Protein AF-A0A352VAE8-F1 (afdb_monomer_lite)

Secondary structure (DSSP, 8-state):
---PPPPP-----SS---EEEEETTT--EEEE-STT--EE-TTSSEEEESTTT--EEEESSS-EEE------

Radius of gyration: 15.75 Å; chains: 1; bounding box: 16×54×32 Å

pLDDT: mean 78.18, std 17.19, range [45.28, 94.81]

Structure (mmCIF, N/CA/C/O backbone):
data_AF-A0A352VAE8-F1
#
_entry.id   AF-A0A352VAE8-F1
#
loop_
_atom_site.group_PDB
_atom_site.id
_atom_site.type_symbol
_atom_site.label_atom_id
_atom_site.label_alt_id
_atom_site.label_comp_id
_atom_site.label_asym_id
_atom_site.label_entity_id
_atom_site.label_seq_id
_atom_site.pdbx_PDB_ins_code
_atom_site.Cartn_x
_atom_site.Cartn_y
_atom_site.Cartn_z
_atom_site.occupancy
_atom_site.B_iso_or_equiv
_atom_site.auth_seq_id
_atom_site.auth_comp_id
_atom_site.auth_asym_id
_atom_site.auth_atom_id
_atom_site.pdbx_PDB_model_num
ATOM 1 N N . MET A 1 1 ? -2.816 -45.707 14.972 1.00 50.41 1 MET A N 1
ATOM 2 C CA . MET A 1 1 ? -1.507 -45.096 14.633 1.00 50.41 1 MET A CA 1
ATOM 3 C C . MET A 1 1 ? -1.746 -44.214 13.406 1.00 50.41 1 MET A C 1
ATOM 5 O O . MET A 1 1 ? -2.326 -44.735 12.475 1.00 50.41 1 MET A O 1
ATOM 9 N N . ASN A 1 2 ? -1.517 -42.903 13.312 1.00 46.56 2 ASN A N 1
ATOM 10 C CA . ASN A 1 2 ? -0.626 -41.969 13.995 1.00 46.56 2 ASN A CA 1
ATOM 11 C C . ASN A 1 2 ? -1.326 -40.605 14.132 1.00 46.56 2 ASN A C 1
ATOM 13 O O . ASN A 1 2 ? -1.896 -40.095 13.172 1.00 46.56 2 ASN A O 1
ATOM 17 N N . LYS A 1 3 ? -1.289 -40.025 15.336 1.00 48.41 3 LYS A N 1
ATOM 18 C CA . LYS A 1 3 ? -1.719 -38.646 15.594 1.00 48.41 3 LYS A CA 1
ATOM 19 C C . LYS A 1 3 ? -0.600 -37.720 15.117 1.00 48.41 3 LYS A C 1
ATOM 21 O O . LYS A 1 3 ? 0.462 -37.714 15.733 1.00 48.41 3 LYS A O 1
ATOM 26 N N . SER A 1 4 ? -0.820 -36.959 14.049 1.00 54.50 4 SER A N 1
ATOM 27 C CA . SER A 1 4 ? 0.115 -35.893 13.674 1.00 54.50 4 SER A CA 1
ATOM 28 C C . SER A 1 4 ? 0.067 -34.751 14.701 1.00 54.50 4 SER A C 1
ATOM 30 O O . SER A 1 4 ? -1.012 -34.435 15.218 1.00 54.50 4 SER A O 1
ATOM 32 N N . PRO A 1 5 ? 1.225 -34.167 15.051 1.00 57.44 5 PRO A N 1
ATOM 33 C CA . PRO A 1 5 ? 1.365 -33.267 16.187 1.00 57.44 5 PRO A CA 1
ATOM 34 C C . PRO A 1 5 ? 0.725 -31.902 15.917 1.00 57.44 5 PRO A C 1
ATOM 36 O O . PRO A 1 5 ? 0.866 -31.319 14.845 1.00 57.44 5 PRO A O 1
ATOM 39 N N . LYS A 1 6 ? 0.027 -31.391 16.935 1.00 55.12 6 LYS A N 1
ATOM 40 C CA . LYS A 1 6 ? -0.528 -30.035 16.980 1.00 55.12 6 LYS A CA 1
ATOM 41 C C . LYS A 1 6 ? 0.621 -29.027 16.892 1.00 55.12 6 LYS A C 1
ATOM 43 O O . LYS A 1 6 ? 1.480 -29.009 17.770 1.00 55.12 6 LYS A O 1
ATOM 48 N N . SER A 1 7 ? 0.624 -28.194 15.855 1.00 52.00 7 SER A N 1
ATOM 49 C CA . SER A 1 7 ? 1.562 -27.077 15.731 1.00 52.00 7 SER A CA 1
ATOM 50 C C . SER A 1 7 ? 1.367 -26.065 16.875 1.00 52.00 7 SER A C 1
ATOM 52 O O . SER A 1 7 ? 0.241 -25.891 17.356 1.00 52.00 7 SER A O 1
ATOM 54 N N . PRO A 1 8 ? 2.452 -25.430 17.351 1.00 56.62 8 PRO A N 1
ATOM 55 C CA . PRO A 1 8 ? 2.450 -24.644 18.575 1.00 56.62 8 PRO A CA 1
ATOM 56 C C . PRO A 1 8 ? 1.680 -23.334 18.405 1.00 56.62 8 PRO A C 1
ATOM 58 O O . PRO A 1 8 ? 1.704 -22.695 17.356 1.00 56.62 8 PRO A O 1
ATOM 61 N N . LYS A 1 9 ? 1.000 -22.948 19.486 1.00 55.72 9 LYS A N 1
ATOM 62 C CA . LYS A 1 9 ? 0.284 -21.683 19.650 1.00 55.72 9 LYS A CA 1
ATOM 63 C C . LYS A 1 9 ? 1.242 -20.523 19.366 1.00 55.72 9 LYS A C 1
ATOM 65 O O . LYS A 1 9 ? 2.206 -20.329 20.101 1.00 55.72 9 LYS A O 1
ATOM 70 N N . SER A 1 10 ? 0.983 -19.763 18.308 1.00 52.34 10 SER A N 1
ATOM 71 C CA . SER A 1 10 ? 1.705 -18.523 18.042 1.00 52.34 10 SER A CA 1
ATOM 72 C C . SER A 1 10 ? 1.161 -17.441 18.973 1.00 52.34 10 SER A C 1
ATOM 74 O O . SER A 1 10 ? 0.023 -17.002 18.820 1.00 52.34 10 SER A O 1
ATOM 76 N N . ASN A 1 11 ? 1.958 -17.034 19.958 1.00 58.91 11 ASN A N 1
ATOM 77 C CA . ASN A 1 11 ? 1.709 -15.821 20.729 1.00 58.91 11 ASN A CA 1
ATOM 78 C C . ASN A 1 11 ? 1.725 -14.635 19.753 1.00 58.91 11 ASN A C 1
ATOM 80 O O . ASN A 1 11 ? 2.788 -14.276 19.247 1.00 58.91 11 ASN A O 1
ATOM 84 N N . LYS A 1 12 ? 0.556 -14.069 19.432 1.00 52.28 12 LYS A N 1
ATOM 85 C CA . LYS A 1 12 ? 0.463 -12.892 18.560 1.00 52.28 12 LYS A CA 1
ATOM 86 C C . LYS A 1 12 ? 0.674 -11.629 19.410 1.00 52.28 12 LYS A C 1
ATOM 88 O O . LYS A 1 12 ? 0.034 -11.529 20.459 1.00 52.28 12 LYS A O 1
ATOM 93 N N . PRO A 1 13 ? 1.545 -10.688 19.007 1.00 47.41 13 PRO A N 1
ATOM 94 C CA . PRO A 1 13 ? 1.730 -9.429 19.720 1.00 47.41 13 PRO A CA 1
ATOM 95 C C . PRO A 1 13 ? 0.410 -8.653 19.766 1.00 47.41 13 PRO A C 1
ATOM 97 O O . PRO A 1 13 ? -0.309 -8.576 18.773 1.00 47.41 13 PRO A O 1
ATOM 100 N N . THR A 1 14 ? 0.094 -8.078 20.921 1.00 49.50 14 THR A N 1
ATOM 101 C CA . THR A 1 14 ? -1.115 -7.293 21.224 1.00 49.50 14 THR A CA 1
ATOM 102 C C . THR A 1 14 ? -1.130 -5.887 20.612 1.00 49.50 14 THR A C 1
ATOM 104 O O . THR A 1 14 ? -1.853 -5.021 21.088 1.00 49.50 14 THR A O 1
ATOM 107 N N . GLU A 1 15 ? -0.394 -5.650 19.531 1.00 53.12 15 GLU A N 1
ATOM 108 C CA . GLU A 1 15 ? -0.369 -4.363 18.837 1.00 53.12 15 GLU A CA 1
ATOM 109 C C . GLU A 1 15 ? -0.737 -4.608 17.373 1.00 53.12 15 GLU A C 1
ATOM 111 O O . GLU A 1 15 ? 0.011 -5.228 16.617 1.00 53.12 15 GLU A O 1
ATOM 116 N N . GLN A 1 16 ? -1.958 -4.228 16.992 1.00 54.31 16 GLN A N 1
ATOM 117 C CA . GLN A 1 16 ? -2.466 -4.424 15.635 1.00 54.31 16 GLN A CA 1
ATOM 118 C C . GLN A 1 16 ? -1.755 -3.459 14.682 1.00 54.31 16 GLN A C 1
ATOM 120 O O . GLN A 1 16 ? -2.267 -2.382 14.378 1.00 54.31 16 GLN A O 1
ATOM 125 N N . THR A 1 17 ? -0.580 -3.845 14.187 1.00 60.59 17 THR A N 1
ATOM 126 C CA . THR A 1 17 ? 0.052 -3.187 13.040 1.00 60.59 17 THR A CA 1
ATOM 127 C C . THR A 1 17 ? -0.865 -3.388 11.835 1.00 60.59 17 THR A C 1
ATOM 129 O O . THR A 1 17 ? -0.882 -4.456 11.223 1.00 60.59 17 THR A O 1
ATOM 132 N N . LYS A 1 18 ? -1.710 -2.395 11.543 1.00 75.62 18 LYS A N 1
ATOM 133 C CA . LYS A 1 18 ? -2.641 -2.456 10.413 1.00 75.62 18 LYS A CA 1
ATOM 134 C C . LYS A 1 18 ? -1.849 -2.465 9.114 1.00 75.62 18 LYS A C 1
ATOM 136 O O . LYS A 1 18 ? -0.949 -1.647 8.922 1.00 75.62 18 LYS A O 1
ATOM 141 N N . ASN A 1 19 ? -2.204 -3.376 8.216 1.00 85.25 19 ASN A N 1
ATOM 142 C CA . ASN A 1 19 ? -1.543 -3.505 6.931 1.00 85.25 19 ASN A CA 1
ATOM 143 C C . ASN A 1 19 ? -2.204 -2.561 5.915 1.00 85.25 19 ASN A C 1
ATOM 145 O O . ASN A 1 19 ? -3.013 -2.980 5.084 1.00 85.25 19 ASN A O 1
ATOM 149 N N . ILE A 1 20 ? -1.919 -1.264 6.071 1.00 89.69 20 ILE A N 1
ATOM 150 C CA . ILE A 1 20 ? -2.487 -0.179 5.265 1.00 89.69 20 ILE A CA 1
ATOM 151 C C . ILE A 1 20 ? -1.402 0.384 4.354 1.00 89.69 20 ILE A C 1
ATOM 153 O O . ILE A 1 20 ? -0.343 0.814 4.821 1.00 89.69 20 ILE A O 1
ATOM 157 N N . VAL A 1 21 ? -1.696 0.453 3.059 1.00 91.56 21 VAL A N 1
ATOM 158 C CA . VAL A 1 21 ? -0.841 1.131 2.081 1.00 91.56 21 VAL A CA 1
ATOM 159 C C . VAL A 1 21 ? -1.636 2.154 1.292 1.00 91.56 21 VAL A C 1
ATOM 161 O O . VAL A 1 21 ? -2.827 1.989 1.018 1.00 91.56 21 VAL A O 1
ATOM 164 N N . LYS A 1 22 ? -0.947 3.213 0.892 1.00 93.31 22 LYS A N 1
ATOM 165 C CA . LYS A 1 22 ? -1.446 4.212 -0.038 1.00 93.31 22 LYS A CA 1
ATOM 166 C C . LYS A 1 22 ? -0.730 4.053 -1.362 1.00 93.31 22 LYS A C 1
ATOM 168 O O . LYS A 1 22 ? 0.496 4.051 -1.429 1.00 93.31 22 LYS A O 1
ATOM 173 N N . CYS A 1 23 ? -1.497 3.950 -2.431 1.00 94.81 23 CYS A N 1
ATOM 174 C CA . CYS A 1 23 ? -0.968 4.001 -3.775 1.00 94.81 23 CYS A CA 1
ATOM 175 C C . CYS A 1 23 ? -0.729 5.458 -4.174 1.00 94.81 23 CYS A C 1
ATOM 177 O O . CYS A 1 23 ? -1.663 6.257 -4.221 1.00 94.81 23 CYS A O 1
ATOM 179 N N . LEU A 1 24 ? 0.510 5.796 -4.514 1.00 93.94 24 LEU A N 1
ATOM 180 C CA . LEU A 1 24 ? 0.883 7.133 -4.983 1.00 93.94 24 LEU A CA 1
ATOM 181 C C . LEU A 1 24 ? 0.528 7.351 -6.459 1.00 93.94 24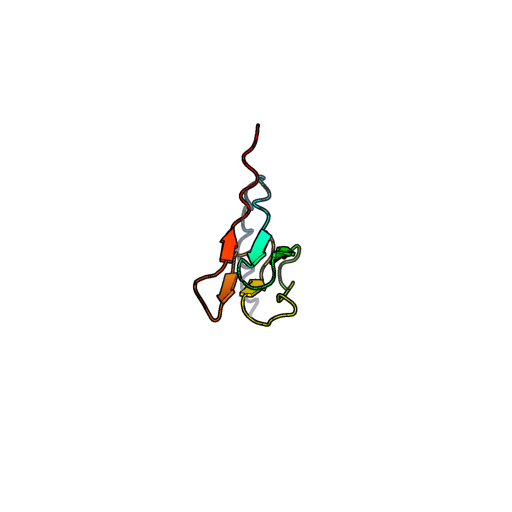 LEU A C 1
ATOM 183 O O . LEU A 1 24 ? 0.487 8.487 -6.913 1.00 93.94 24 LEU A O 1
ATOM 187 N N . LEU A 1 25 ? 0.231 6.272 -7.193 1.00 92.88 25 LEU A N 1
ATOM 188 C CA . LEU A 1 25 ? -0.191 6.342 -8.592 1.00 92.88 25 LEU A CA 1
ATOM 189 C C . LEU A 1 25 ? -1.668 6.746 -8.730 1.00 92.88 25 LEU A C 1
ATOM 191 O O . LEU A 1 25 ? -1.998 7.661 -9.473 1.00 92.88 25 LEU A O 1
ATOM 195 N N . CYS A 1 26 ? -2.558 6.047 -8.012 1.00 93.56 26 CYS A N 1
ATOM 196 C CA . CYS A 1 26 ? -4.012 6.262 -8.053 1.00 93.56 26 CYS A CA 1
ATOM 197 C C . CYS A 1 26 ? -4.520 7.177 -6.921 1.00 93.56 26 CYS A C 1
ATOM 199 O O . CYS A 1 26 ? -5.672 7.606 -6.958 1.00 93.56 26 CYS A O 1
ATOM 201 N N . GLY A 1 27 ? -3.703 7.426 -5.891 1.00 92.31 27 GLY A N 1
ATOM 202 C CA . GLY A 1 27 ? -4.107 8.115 -4.660 1.00 92.31 27 GLY A CA 1
ATOM 203 C C . GLY A 1 27 ? -4.989 7.279 -3.722 1.00 92.31 27 GLY A C 1
ATOM 204 O O . GLY A 1 27 ? -5.444 7.788 -2.702 1.00 92.31 27 GLY A O 1
ATOM 205 N N . GLU A 1 28 ? -5.256 6.013 -4.054 1.00 94.06 28 GLU A N 1
ATOM 206 C CA . GLU A 1 28 ? -6.146 5.136 -3.288 1.00 94.06 28 GLU A CA 1
ATOM 207 C C . GLU A 1 28 ? -5.441 4.518 -2.083 1.00 94.06 28 GLU A C 1
ATOM 209 O O . GLU A 1 28 ? -4.260 4.174 -2.149 1.00 94.06 28 GLU A O 1
ATOM 214 N N . ILE A 1 29 ? -6.186 4.340 -0.996 1.00 92.81 29 ILE A N 1
ATOM 215 C CA . ILE A 1 29 ? -5.717 3.684 0.222 1.00 92.81 29 ILE A CA 1
ATOM 216 C C . ILE A 1 29 ? -6.400 2.326 0.313 1.00 92.81 29 ILE A C 1
ATOM 218 O O . ILE A 1 29 ? -7.624 2.242 0.221 1.00 92.81 29 ILE A O 1
ATOM 222 N N . ILE A 1 30 ? -5.605 1.278 0.505 1.00 92.50 30 ILE A N 1
ATOM 223 C CA . ILE A 1 30 ? -6.075 -0.098 0.657 1.00 92.50 30 ILE A CA 1
ATOM 224 C C . ILE A 1 30 ? -5.588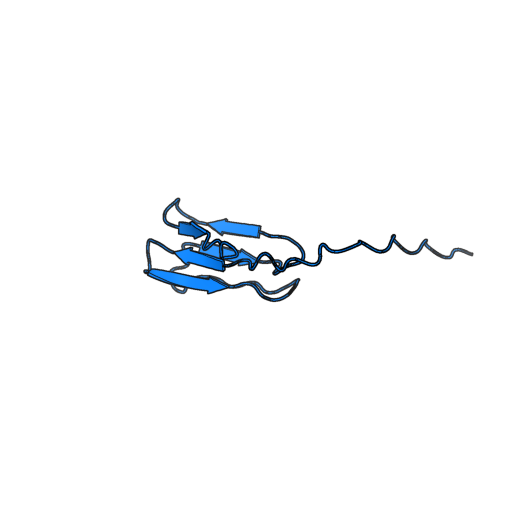 -0.661 1.996 1.00 92.50 30 ILE A C 1
ATOM 226 O O . ILE A 1 30 ? -4.485 -0.355 2.452 1.00 92.50 30 ILE A O 1
ATOM 230 N N . GLU A 1 31 ? -6.427 -1.471 2.634 1.00 91.44 31 GLU A N 1
ATOM 231 C CA . GLU A 1 31 ? -6.175 -2.073 3.945 1.00 91.44 31 GLU A CA 1
ATOM 232 C C . GLU A 1 31 ? -6.510 -3.559 3.883 1.00 91.44 31 GLU A C 1
ATOM 234 O O . GLU A 1 31 ? -7.623 -3.911 3.503 1.00 91.44 31 GLU A O 1
ATOM 239 N N . SER A 1 32 ? -5.573 -4.408 4.306 1.00 88.62 32 SER A N 1
ATOM 240 C CA . SER A 1 32 ? -5.833 -5.827 4.559 1.00 88.62 32 SER A CA 1
ATOM 241 C C . SER A 1 32 ? -6.139 -6.017 6.047 1.00 88.62 32 SER A C 1
ATOM 243 O O . SER A 1 32 ? -5.332 -5.639 6.906 1.00 88.62 32 SER A O 1
ATOM 245 N N . LYS A 1 33 ? -7.310 -6.578 6.370 1.00 85.44 33 LYS A N 1
ATOM 246 C CA . LYS A 1 33 ? -7.796 -6.771 7.752 1.00 85.44 33 LYS A CA 1
ATOM 247 C C . LYS A 1 33 ? -7.672 -8.211 8.233 1.00 85.44 33 LYS A C 1
ATOM 249 O O . LYS A 1 33 ? -7.377 -8.439 9.408 1.00 85.44 33 LYS A O 1
ATOM 254 N N . TYR A 1 34 ? -7.874 -9.185 7.346 1.00 83.06 34 TYR A N 1
ATOM 255 C CA . TYR A 1 34 ? -7.888 -10.610 7.699 1.00 83.06 34 TYR A CA 1
ATOM 256 C C . TYR A 1 34 ? -6.677 -11.367 7.146 1.00 83.06 34 TYR A C 1
ATOM 258 O O . TYR A 1 34 ? -6.010 -10.930 6.215 1.00 83.06 34 TYR A O 1
ATOM 266 N N . ARG A 1 35 ? -6.410 -12.549 7.717 1.00 79.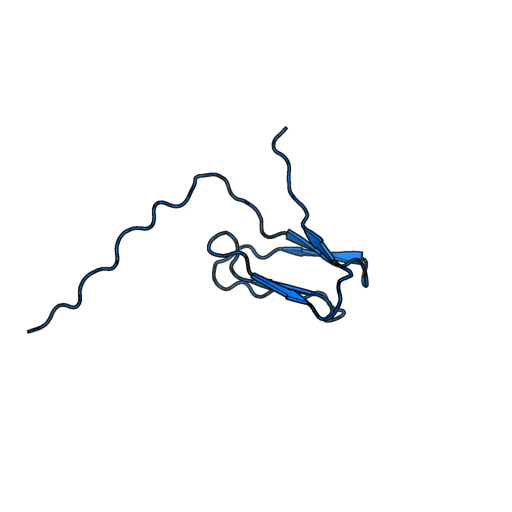06 35 ARG A N 1
ATOM 267 C CA . ARG A 1 35 ? -5.297 -13.433 7.329 1.00 79.06 35 ARG A CA 1
ATOM 268 C C . ARG A 1 35 ? -5.277 -13.790 5.838 1.00 79.06 35 ARG A C 1
ATOM 270 O O . ARG A 1 35 ? -4.216 -14.083 5.320 1.00 79.06 35 ARG A O 1
ATOM 277 N N . HIS A 1 36 ? -6.427 -13.804 5.174 1.00 81.69 36 HIS A N 1
ATOM 278 C CA . HIS A 1 36 ? -6.557 -14.100 3.745 1.00 81.69 36 HIS A CA 1
ATOM 279 C C . HIS A 1 36 ? -7.381 -13.009 3.062 1.00 81.69 36 HIS A C 1
ATOM 281 O O . HIS A 1 36 ? -8.354 -13.290 2.367 1.00 81.69 36 HIS A O 1
ATOM 287 N N . ASP A 1 37 ? -7.041 -11.759 3.366 1.00 83.88 37 ASP A N 1
ATOM 288 C CA . ASP A 1 37 ? -7.699 -10.582 2.819 1.00 83.88 37 ASP A CA 1
ATOM 289 C C . ASP A 1 37 ? -6.805 -9.937 1.766 1.00 83.88 37 ASP A C 1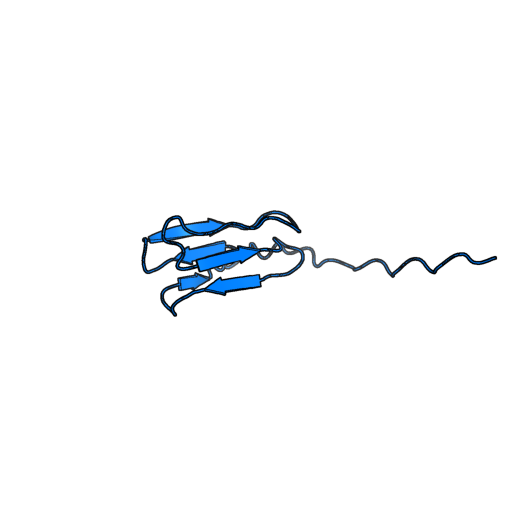
ATOM 291 O O . ASP A 1 37 ? -5.969 -9.084 2.079 1.00 83.88 37 ASP A O 1
ATOM 295 N N . PHE A 1 38 ? -6.969 -10.391 0.525 1.00 90.31 38 PHE A N 1
ATOM 296 C CA . PHE A 1 38 ? -6.257 -9.851 -0.622 1.00 90.31 38 PHE A CA 1
ATOM 297 C C . PHE A 1 38 ? -6.995 -8.620 -1.149 1.00 90.31 38 PHE A C 1
ATOM 299 O O . PHE A 1 38 ? -8.065 -8.733 -1.752 1.00 90.31 38 PHE A O 1
ATOM 306 N N . VAL A 1 39 ? -6.405 -7.443 -0.950 1.00 92.50 39 VAL A N 1
ATOM 307 C CA . VAL A 1 39 ? -6.966 -6.161 -1.388 1.00 92.50 39 VAL A CA 1
ATOM 308 C C . VAL A 1 39 ? -6.002 -5.501 -2.366 1.00 92.50 39 VAL A C 1
ATOM 310 O O . VAL A 1 39 ? -4.830 -5.320 -2.059 1.00 92.50 39 VAL A O 1
ATOM 313 N N . SER A 1 40 ? -6.480 -5.112 -3.545 1.00 94.00 40 SER A N 1
ATOM 314 C CA . SER A 1 40 ? -5.685 -4.459 -4.600 1.00 94.00 40 SER A CA 1
ATOM 315 C C . SER A 1 40 ? -6.212 -3.057 -4.920 1.00 94.00 40 SER A C 1
ATOM 317 O O . SER A 1 40 ? -7.430 -2.898 -4.977 1.00 94.00 40 SER A O 1
ATOM 319 N N . CYS A 1 41 ? -5.346 -2.057 -5.191 1.00 94.38 41 CYS A N 1
ATOM 320 C CA . CYS A 1 41 ? -5.824 -0.761 -5.725 1.00 94.38 41 CYS A CA 1
ATOM 321 C C . CYS A 1 41 ? -6.530 -1.022 -7.057 1.00 94.38 41 CYS A C 1
ATOM 323 O O . CYS A 1 41 ? -6.060 -1.820 -7.873 1.00 94.38 41 CYS A O 1
ATOM 325 N N . LYS A 1 42 ? -7.587 -0.255 -7.330 1.00 92.62 42 LYS A N 1
ATOM 326 C CA . LYS A 1 42 ? -8.286 -0.224 -8.622 1.00 92.62 42 LYS A CA 1
ATOM 327 C C . LYS A 1 42 ? -7.379 -0.051 -9.847 1.00 92.62 42 LYS A C 1
ATOM 329 O O . LYS A 1 42 ? -7.742 -0.471 -10.935 1.00 92.62 42 LYS A O 1
ATOM 334 N N . CYS A 1 43 ? -6.212 0.581 -9.694 1.00 92.81 43 CYS A N 1
ATOM 335 C CA . CYS A 1 43 ? -5.255 0.767 -10.791 1.00 92.81 43 CYS A CA 1
ATOM 336 C C . CYS A 1 43 ? -4.323 -0.433 -11.011 1.00 92.81 43 CYS A C 1
ATOM 338 O O . CYS A 1 43 ? -3.537 -0.415 -11.950 1.00 92.81 43 CYS A O 1
ATOM 340 N N . GLY A 1 44 ? -4.346 -1.435 -10.126 1.00 92.06 44 GLY A N 1
ATOM 341 C CA . GLY A 1 44 ? -3.472 -2.609 -10.192 1.00 92.06 44 GLY A CA 1
ATOM 342 C C . GLY A 1 44 ? -2.015 -2.370 -9.776 1.00 92.06 44 GLY A C 1
ATOM 343 O O . GLY A 1 44 ? -1.233 -3.315 -9.758 1.00 92.06 44 GLY A O 1
ATOM 344 N N . ASN A 1 45 ? -1.631 -1.142 -9.406 1.00 94.06 45 ASN A N 1
ATOM 345 C CA . ASN A 1 45 ? -0.240 -0.821 -9.074 1.00 94.06 45 ASN A CA 1
ATOM 346 C C . ASN A 1 45 ? 0.252 -1.445 -7.761 1.00 94.06 45 ASN A C 1
ATOM 348 O O . ASN A 1 45 ? 1.435 -1.745 -7.642 1.00 94.06 45 ASN A O 1
ATOM 352 N N . VAL A 1 46 ? -0.624 -1.596 -6.766 1.00 94.44 46 VAL A N 1
ATOM 353 C CA . VAL A 1 46 ? -0.276 -2.126 -5.440 1.00 94.44 46 VAL A CA 1
ATOM 354 C C . VAL A 1 46 ? -1.423 -2.960 -4.880 1.00 94.44 46 VAL A C 1
ATOM 356 O O . VAL A 1 46 ? -2.591 -2.642 -5.104 1.00 94.44 46 VAL A O 1
ATOM 359 N N . ALA A 1 47 ? -1.084 -4.019 -4.155 1.00 93.12 47 ALA A N 1
ATOM 360 C CA . ALA A 1 47 ? -1.990 -4.902 -3.443 1.00 93.12 47 ALA A CA 1
ATOM 361 C C . ALA A 1 47 ? -1.380 -5.334 -2.106 1.00 93.12 47 ALA A C 1
ATOM 363 O O . ALA A 1 47 ? -0.160 -5.441 -1.978 1.00 93.12 47 ALA A O 1
ATOM 364 N N . VAL A 1 48 ? -2.232 -5.598 -1.122 1.00 92.00 48 VAL A N 1
ATOM 365 C CA . VAL A 1 48 ? -1.878 -6.027 0.232 1.00 92.00 48 VAL A CA 1
ATOM 366 C C . VAL A 1 48 ? -2.606 -7.314 0.589 1.00 92.00 48 VAL A C 1
ATOM 368 O O . VAL A 1 48 ? -3.754 -7.506 0.202 1.00 92.00 48 VAL A O 1
ATOM 371 N N . ASP A 1 49 ? -1.932 -8.192 1.326 1.00 89.00 49 ASP A N 1
ATOM 372 C CA . ASP A 1 49 ? -2.494 -9.444 1.835 1.00 89.00 49 ASP A CA 1
ATOM 373 C C . ASP A 1 49 ? -1.980 -9.752 3.243 1.00 89.00 49 ASP A C 1
ATOM 375 O O . ASP A 1 49 ? -0.918 -9.270 3.660 1.00 89.00 49 ASP A O 1
ATOM 379 N N . GLY A 1 50 ? -2.739 -10.596 3.942 1.00 83.44 50 GLY A N 1
ATOM 380 C CA . GLY A 1 50 ? -2.334 -11.246 5.182 1.00 83.44 50 GLY A CA 1
ATOM 381 C C . GLY A 1 50 ? -2.640 -10.484 6.468 1.00 83.44 50 GLY A C 1
ATOM 382 O O . GLY A 1 50 ? -2.304 -10.952 7.561 1.00 83.44 50 GLY A O 1
ATOM 383 N N . GLY A 1 51 ? -3.341 -9.355 6.358 1.00 81.94 51 GLY A N 1
ATOM 384 C CA . GLY A 1 51 ? -3.897 -8.611 7.477 1.00 81.94 51 GLY A CA 1
ATOM 385 C C . GLY A 1 51 ? -2.894 -8.370 8.599 1.00 81.94 51 GLY A C 1
ATOM 386 O O . GLY A 1 51 ? -1.781 -7.903 8.372 1.00 81.94 51 GLY A O 1
ATOM 387 N N . THR A 1 52 ? -3.287 -8.730 9.822 1.00 76.19 52 THR A N 1
ATOM 388 C CA . THR A 1 52 ? -2.418 -8.658 11.011 1.00 76.19 52 THR A CA 1
ATOM 389 C C . THR A 1 52 ? -1.606 -9.937 11.252 1.00 76.19 52 THR A C 1
ATOM 391 O O . THR A 1 52 ? -0.871 -10.016 12.234 1.00 76.19 52 THR A O 1
ATOM 394 N N . ASP A 1 53 ? -1.787 -10.987 10.442 1.00 78.62 53 ASP A N 1
ATOM 395 C CA . ASP A 1 53 ? -1.075 -12.269 10.573 1.00 78.62 53 ASP A CA 1
ATOM 396 C C . ASP A 1 53 ? 0.285 -12.233 9.884 1.00 78.62 53 ASP A C 1
ATOM 398 O O . ASP A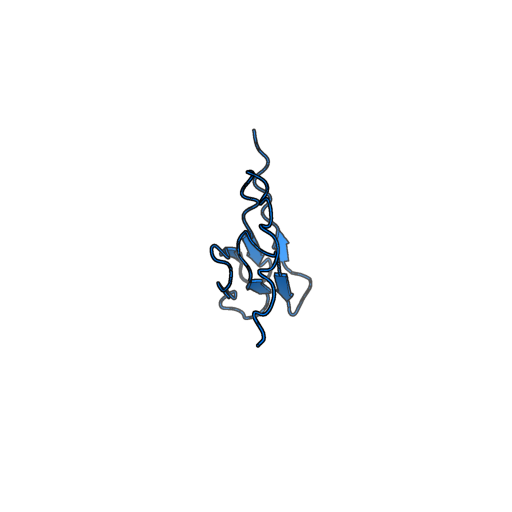 1 53 ? 1.284 -12.651 10.468 1.00 78.62 53 ASP A O 1
ATOM 402 N N . TYR A 1 54 ? 0.320 -11.756 8.645 1.00 79.44 54 TYR A N 1
ATOM 403 C CA . TYR A 1 54 ? 1.536 -11.617 7.864 1.00 79.44 54 TYR A CA 1
ATOM 404 C C . TYR A 1 54 ? 1.375 -10.430 6.917 1.00 79.44 54 TYR A C 1
ATOM 406 O O . TYR A 1 54 ? 0.424 -10.358 6.158 1.00 79.44 54 TYR A O 1
ATOM 414 N N . CYS A 1 55 ? 2.296 -9.472 6.947 1.00 80.50 55 CYS A N 1
ATOM 415 C CA . CYS A 1 55 ? 2.241 -8.354 6.014 1.00 80.50 55 CYS A CA 1
ATOM 416 C C . CYS A 1 55 ? 2.875 -8.775 4.683 1.00 80.50 55 CYS A C 1
ATOM 418 O O . CYS A 1 55 ? 4.087 -8.999 4.620 1.00 80.50 55 CYS A O 1
ATOM 420 N N . LYS A 1 56 ? 2.075 -8.885 3.617 1.00 86.25 56 LYS A N 1
ATOM 421 C CA . LYS A 1 56 ? 2.587 -8.934 2.241 1.00 86.25 56 LYS A CA 1
ATOM 422 C C . LYS A 1 56 ? 2.065 -7.765 1.426 1.00 86.25 56 LYS A C 1
ATOM 424 O O . LYS A 1 56 ? 0.875 -7.472 1.453 1.00 86.25 56 LYS A O 1
ATOM 429 N N . VAL A 1 57 ? 2.961 -7.163 0.647 1.00 88.81 57 VAL A N 1
ATOM 430 C CA . VAL A 1 57 ? 2.629 -6.152 -0.359 1.00 88.81 57 VAL A CA 1
ATOM 431 C C . VAL A 1 57 ? 3.159 -6.621 -1.705 1.00 88.81 57 VAL A C 1
ATOM 433 O O . VAL A 1 57 ? 4.326 -6.989 -1.822 1.00 88.81 57 VAL A O 1
ATOM 436 N N . SER A 1 58 ? 2.293 -6.627 -2.711 1.00 91.50 58 SER A N 1
ATOM 437 C CA . SER A 1 58 ? 2.650 -6.867 -4.110 1.00 91.50 58 SER A CA 1
ATOM 438 C C . SER A 1 58 ? 2.480 -5.563 -4.871 1.00 91.50 58 SER A C 1
ATOM 440 O O . SER A 1 58 ? 1.457 -4.904 -4.724 1.00 91.50 58 SER A O 1
ATOM 442 N N . PHE A 1 59 ? 3.459 -5.168 -5.675 1.00 92.38 59 PHE A N 1
ATOM 443 C CA . PHE A 1 59 ? 3.405 -3.906 -6.406 1.00 92.38 59 PHE A CA 1
ATOM 444 C C . PHE A 1 59 ? 4.059 -4.027 -7.777 1.00 92.38 59 PHE A C 1
ATOM 446 O O . PHE A 1 59 ? 4.983 -4.814 -7.968 1.00 92.38 59 PHE A O 1
ATOM 453 N N . GLN A 1 60 ? 3.566 -3.236 -8.727 1.00 90.88 60 GLN A N 1
ATOM 454 C CA . GLN A 1 60 ? 4.121 -3.132 -10.075 1.00 90.88 60 GLN A CA 1
ATOM 455 C C . GLN A 1 60 ? 5.178 -2.025 -10.177 1.00 90.88 60 GLN A C 1
ATOM 457 O O . GLN A 1 60 ? 6.138 -2.163 -10.928 1.00 90.88 60 GLN A O 1
ATOM 462 N N . SER A 1 61 ? 5.031 -0.936 -9.414 1.00 89.56 61 SER A N 1
ATOM 463 C CA . SER A 1 61 ? 5.996 0.171 -9.365 1.00 89.56 61 SER A CA 1
ATOM 464 C C . SER A 1 61 ? 6.247 0.631 -7.930 1.00 89.56 61 SER A C 1
ATOM 466 O O . SER A 1 61 ? 5.499 0.279 -7.022 1.00 89.56 61 SER A O 1
ATOM 468 N N . THR A 1 62 ? 7.271 1.456 -7.712 1.00 89.50 62 THR A N 1
ATOM 469 C CA . THR A 1 62 ? 7.617 2.031 -6.397 1.00 89.50 62 THR A CA 1
ATOM 470 C C . THR A 1 62 ? 6.676 3.156 -5.942 1.00 89.50 62 THR A C 1
ATOM 472 O O . THR A 1 62 ? 6.917 3.781 -4.915 1.00 89.50 62 THR A O 1
ATOM 475 N N . ASN A 1 63 ? 5.587 3.419 -6.675 1.00 92.62 63 ASN A N 1
ATOM 476 C CA . ASN A 1 63 ? 4.607 4.460 -6.357 1.00 92.62 63 ASN A CA 1
ATOM 477 C C . ASN A 1 63 ? 3.592 3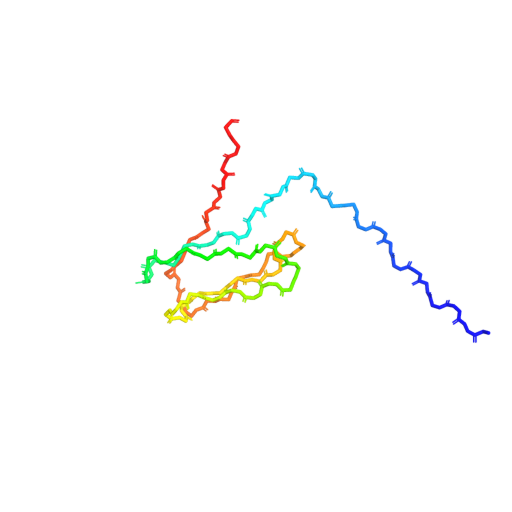.999 -5.296 1.00 92.62 63 ASN A C 1
ATOM 479 O O . ASN A 1 63 ? 2.387 3.920 -5.564 1.00 92.62 63 ASN A O 1
ATOM 483 N N . TRP A 1 64 ? 4.065 3.681 -4.094 1.00 92.56 64 TRP A N 1
ATOM 484 C CA . TRP A 1 64 ? 3.232 3.355 -2.936 1.00 92.56 64 TRP A CA 1
ATOM 485 C C . TRP A 1 64 ? 3.984 3.605 -1.621 1.00 92.56 64 TRP A C 1
ATOM 487 O O . TRP A 1 64 ? 5.211 3.588 -1.584 1.00 92.56 64 TRP A O 1
ATOM 497 N N . GLU A 1 65 ? 3.244 3.836 -0.539 1.00 92.19 65 GLU A N 1
ATOM 498 C CA . GLU A 1 65 ? 3.791 4.064 0.803 1.00 92.19 65 GLU A CA 1
ATOM 499 C C . GLU A 1 65 ? 2.960 3.337 1.874 1.00 92.19 65 GLU A C 1
ATOM 501 O O . GLU A 1 65 ? 1.741 3.198 1.741 1.00 92.19 65 GLU A O 1
ATOM 506 N N . PHE A 1 66 ? 3.602 2.864 2.946 1.00 89.31 66 PHE A N 1
ATOM 507 C CA . PHE A 1 66 ? 2.900 2.320 4.113 1.00 89.31 66 PHE A CA 1
ATOM 508 C C . PHE A 1 66 ? 2.327 3.446 4.972 1.00 89.31 66 PHE A C 1
ATOM 510 O O . PHE A 1 66 ? 3.046 4.372 5.352 1.00 89.31 66 PHE A O 1
ATOM 517 N N . ILE A 1 67 ? 1.064 3.314 5.378 1.00 87.81 67 ILE A N 1
ATOM 518 C CA . ILE A 1 67 ? 0.479 4.193 6.391 1.00 87.81 67 ILE A CA 1
ATOM 519 C C . ILE A 1 67 ? 0.739 3.565 7.759 1.00 87.81 67 ILE A C 1
ATOM 521 O O . ILE A 1 67 ? -0.033 2.742 8.247 1.00 87.81 67 ILE A O 1
ATOM 525 N N . THR A 1 68 ? 1.844 3.953 8.391 1.00 72.00 68 THR A N 1
ATOM 526 C CA . THR A 1 68 ? 2.083 3.597 9.794 1.00 72.00 68 THR A CA 1
ATOM 527 C C . THR A 1 68 ? 1.223 4.496 10.681 1.00 72.00 68 THR A C 1
ATOM 529 O O . THR A 1 68 ? 1.401 5.713 10.716 1.00 72.00 68 THR A O 1
ATOM 532 N N . GLN A 1 69 ? 0.255 3.920 11.399 1.00 56.91 69 GLN A N 1
ATOM 533 C CA . GLN A 1 69 ? -0.369 4.638 12.509 1.00 56.91 69 GLN A CA 1
ATOM 534 C C . GLN A 1 69 ? 0.666 4.666 13.636 1.00 56.91 69 GLN A C 1
ATOM 536 O O . GLN A 1 69 ? 0.857 3.663 14.318 1.00 56.91 69 GLN A O 1
ATOM 541 N N . LYS A 1 70 ? 1.399 5.776 13.790 1.00 48.34 70 LYS A N 1
ATOM 542 C CA . LYS A 1 70 ? 2.199 5.980 15.003 1.00 48.34 70 LYS A CA 1
ATOM 543 C C . LYS A 1 70 ? 1.233 6.020 16.194 1.00 48.34 70 LYS A C 1
ATOM 545 O O . LYS A 1 70 ? 0.255 6.769 16.110 1.00 48.34 70 LYS A O 1
ATOM 550 N N . PRO A 1 71 ? 1.473 5.257 17.271 1.00 50.56 71 PRO A N 1
ATOM 551 C CA . PRO A 1 71 ? 0.782 5.515 18.523 1.00 50.56 71 PRO A CA 1
ATOM 552 C C . PRO A 1 71 ? 1.163 6.931 18.986 1.00 50.56 71 PRO A C 1
ATOM 554 O O . PRO A 1 71 ? 2.335 7.308 18.904 1.00 50.56 71 PRO A O 1
ATOM 557 N N . GLN A 1 72 ? 0.159 7.732 19.354 1.00 45.28 72 GLN A N 1
ATOM 558 C CA . GLN A 1 72 ? 0.369 9.000 20.059 1.00 45.28 72 GLN A CA 1
ATOM 559 C C . GLN A 1 72 ? 0.715 8.737 21.520 1.00 45.28 72 GLN A C 1
ATOM 561 O O . GLN A 1 72 ? 0.167 7.756 22.072 1.00 45.28 72 GLN A O 1
#

Foldseek 3Di:
DDDDDDDDDDPQDPDQFWLWKAFQVVRDIDTEAAQARWAAPPVRAKIWHGTSNDTDMDGDDPRMDTDGPDDD

Sequence (72 aa):
MNKSPKSPKSNKPTEQTKNIVKCLLCGEIIESKYRHDFVSCKCGNVAVDGGTDYCKVSFQSTNWEFITQKPQ